Protein AF-A0A950CHY5-F1 (afdb_monomer_lite)

pLDDT: mean 83.85, std 11.51, range [49.84, 95.19]

Radius of gyration: 13.9 Å; chains: 1; bounding box: 35×32×32 Å

Structure (mmCIF, N/CA/C/O backbone):
data_AF-A0A950CHY5-F1
#
_entry.id   AF-A0A950CHY5-F1
#
l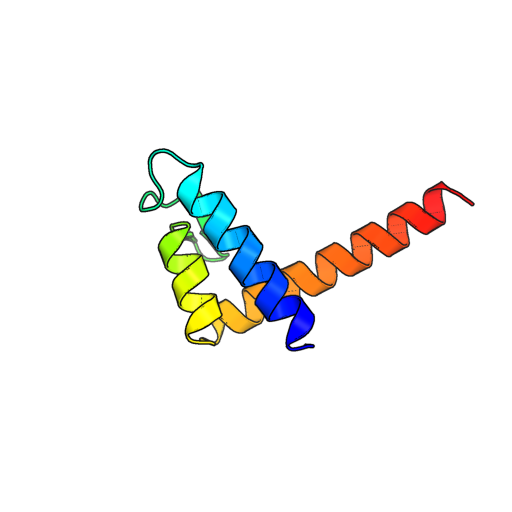oop_
_atom_site.group_PDB
_atom_site.id
_atom_site.type_symbol
_atom_site.label_atom_id
_atom_site.label_alt_id
_atom_site.label_comp_id
_atom_site.label_asym_id
_atom_site.label_entity_id
_atom_site.label_seq_id
_atom_site.pdbx_PDB_ins_code
_atom_site.Cartn_x
_atom_site.Cartn_y
_atom_site.Cartn_z
_atom_site.occupancy
_atom_site.B_iso_or_equiv
_atom_site.auth_seq_id
_atom_site.auth_comp_id
_atom_site.auth_asym_id
_atom_site.auth_atom_id
_atom_site.pdbx_PDB_model_num
ATOM 1 N N . MET A 1 1 ? 7.235 -3.931 -10.940 1.00 63.09 1 MET A N 1
ATOM 2 C CA . MET A 1 1 ? 7.546 -3.289 -9.653 1.00 63.09 1 MET A CA 1
ATOM 3 C C . MET A 1 1 ? 8.651 -4.079 -8.989 1.00 63.09 1 MET A C 1
ATOM 5 O O . MET A 1 1 ? 8.570 -5.300 -8.994 1.00 63.09 1 MET A O 1
ATOM 9 N N . SER A 1 2 ? 9.704 -3.419 -8.510 1.00 78.12 2 SER A N 1
ATOM 10 C CA 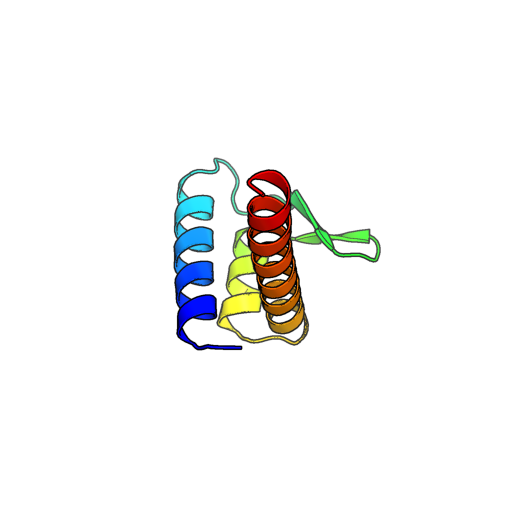. SER A 1 2 ? 10.787 -4.135 -7.823 1.00 78.12 2 SER A CA 1
ATOM 11 C C . SER A 1 2 ? 10.387 -4.469 -6.383 1.00 78.12 2 SER A C 1
ATOM 13 O O . SER A 1 2 ? 9.809 -3.624 -5.696 1.00 78.12 2 SER A O 1
ATOM 15 N N . ASP A 1 3 ? 10.754 -5.658 -5.896 1.00 85.06 3 ASP A N 1
ATOM 16 C CA . ASP A 1 3 ? 10.524 -6.062 -4.497 1.00 85.06 3 ASP A CA 1
ATOM 17 C C . ASP A 1 3 ? 11.131 -5.062 -3.505 1.00 85.06 3 ASP A C 1
ATOM 19 O O . ASP A 1 3 ? 10.596 -4.817 -2.425 1.00 85.06 3 ASP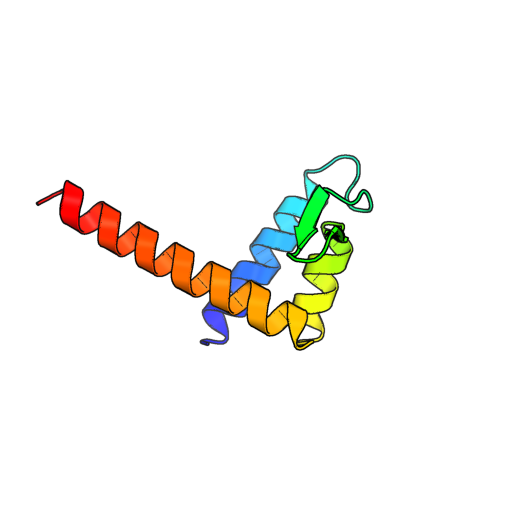 A O 1
ATOM 23 N N . ARG A 1 4 ? 12.226 -4.405 -3.906 1.00 87.06 4 ARG A N 1
ATOM 24 C CA . ARG A 1 4 ? 12.882 -3.356 -3.124 1.00 87.06 4 ARG A CA 1
ATOM 25 C C . ARG A 1 4 ? 11.967 -2.157 -2.867 1.00 87.06 4 ARG A C 1
ATOM 27 O O . ARG A 1 4 ? 11.946 -1.665 -1.741 1.00 87.06 4 ARG A O 1
ATOM 34 N N . PHE A 1 5 ? 11.232 -1.685 -3.878 1.00 86.69 5 PHE A N 1
ATOM 35 C CA . PHE A 1 5 ? 10.319 -0.550 -3.711 1.00 86.69 5 PHE A CA 1
ATOM 36 C C . PHE A 1 5 ? 9.139 -0.924 -2.814 1.00 86.69 5 PHE A C 1
ATOM 38 O O . PHE A 1 5 ? 8.830 -0.195 -1.875 1.00 86.69 5 PHE A O 1
ATOM 45 N N . LYS A 1 6 ? 8.538 -2.099 -3.045 1.00 87.69 6 LYS A N 1
ATOM 46 C CA . LYS A 1 6 ? 7.441 -2.609 -2.213 1.00 87.69 6 LYS A CA 1
ATOM 47 C C . LYS A 1 6 ? 7.857 -2.717 -0.743 1.00 87.69 6 LYS A C 1
ATOM 49 O O . LYS A 1 6 ? 7.152 -2.214 0.126 1.00 87.69 6 LYS A O 1
ATOM 54 N N . ASN A 1 7 ? 9.020 -3.305 -0.466 1.00 92.44 7 ASN A N 1
ATOM 55 C CA . ASN A 1 7 ? 9.528 -3.446 0.900 1.00 92.44 7 ASN A CA 1
ATOM 56 C C . ASN A 1 7 ? 9.796 -2.087 1.556 1.00 92.44 7 ASN A C 1
ATOM 58 O O . ASN A 1 7 ? 9.386 -1.872 2.692 1.00 92.44 7 ASN A O 1
ATOM 62 N N . ALA A 1 8 ? 10.414 -1.147 0.833 1.00 92.06 8 ALA A N 1
ATOM 63 C CA . ALA A 1 8 ? 10.616 0.211 1.334 1.00 92.06 8 ALA A CA 1
ATOM 64 C C . ALA A 1 8 ? 9.284 0.907 1.648 1.00 92.06 8 ALA A C 1
ATOM 66 O O . ALA A 1 8 ? 9.169 1.601 2.661 1.00 92.06 8 ALA A O 1
ATOM 67 N N . LEU A 1 9 ? 8.265 0.688 0.812 1.00 90.81 9 LEU A N 1
ATOM 68 C CA . LEU A 1 9 ? 6.946 1.242 1.050 1.00 90.81 9 LEU A CA 1
ATOM 69 C C . LEU A 1 9 ? 6.292 0.653 2.301 1.00 90.81 9 LEU A C 1
ATOM 71 O O . LEU A 1 9 ? 5.764 1.401 3.120 1.00 90.81 9 LEU A O 1
ATOM 75 N N . ILE A 1 10 ? 6.355 -0.667 2.470 1.00 93.50 10 ILE A N 1
ATOM 76 C CA . ILE A 1 10 ? 5.851 -1.353 3.665 1.00 93.50 10 ILE A CA 1
ATOM 77 C C . ILE A 1 10 ? 6.551 -0.819 4.918 1.00 93.50 10 ILE A C 1
ATOM 79 O O . ILE A 1 10 ? 5.875 -0.514 5.899 1.00 93.50 10 ILE A O 1
ATOM 83 N N . THR A 1 11 ? 7.876 -0.640 4.897 1.00 95.19 11 THR A N 1
ATOM 84 C CA . THR A 1 11 ? 8.610 -0.031 6.018 1.00 95.19 11 THR A CA 1
ATOM 85 C C . THR A 1 11 ? 8.052 1.350 6.356 1.00 95.19 11 THR A C 1
ATOM 87 O O . THR A 1 11 ? 7.729 1.610 7.511 1.00 95.19 11 THR A O 1
ATOM 90 N N . LYS A 1 12 ? 7.858 2.216 5.355 1.00 92.19 12 LYS A N 1
ATOM 91 C CA . LYS A 1 12 ? 7.340 3.573 5.580 1.00 92.19 12 LYS A CA 1
ATOM 92 C C . LYS A 1 12 ? 5.893 3.605 6.058 1.00 92.19 12 LYS A C 1
ATOM 94 O O . LYS A 1 12 ? 5.553 4.434 6.895 1.00 92.19 12 LYS A O 1
ATOM 99 N N . LEU A 1 13 ? 5.053 2.693 5.576 1.00 91.19 13 LEU A N 1
ATOM 100 C CA . LEU A 1 13 ? 3.683 2.549 6.066 1.00 91.19 13 LEU A CA 1
ATOM 101 C C . LEU A 1 13 ? 3.645 2.102 7.532 1.00 91.19 13 LEU A C 1
ATOM 103 O O . LEU A 1 13 ? 2.836 2.628 8.291 1.00 91.19 13 LEU A O 1
ATOM 107 N N . ASN A 1 14 ? 4.526 1.185 7.942 1.00 93.62 14 ASN A N 1
ATOM 108 C CA . ASN A 1 14 ? 4.636 0.777 9.344 1.00 93.62 14 ASN A CA 1
ATOM 109 C C . ASN A 1 14 ? 5.101 1.936 10.239 1.00 93.62 14 ASN A C 1
ATOM 111 O O . ASN A 1 14 ? 4.425 2.234 11.219 1.00 93.62 14 ASN A O 1
ATOM 115 N N . GLU A 1 15 ? 6.171 2.648 9.862 1.00 93.62 15 GLU A N 1
ATOM 116 C CA . GLU A 1 15 ? 6.634 3.844 10.592 1.00 93.62 15 GLU A CA 1
ATOM 117 C 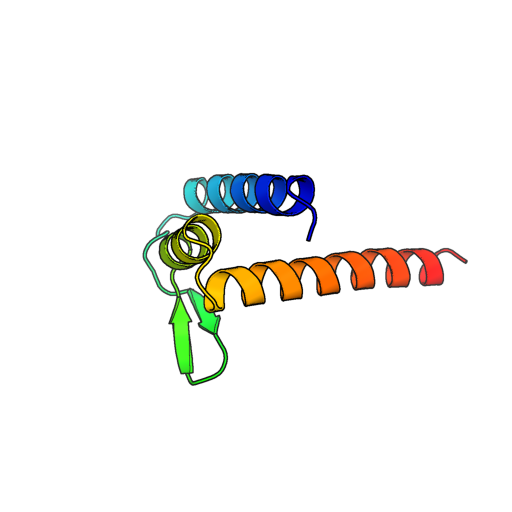C . GLU A 1 15 ? 5.513 4.890 10.731 1.00 93.62 15 GLU A C 1
ATOM 119 O O . GLU A 1 15 ? 5.321 5.502 11.781 1.00 93.62 15 GLU A O 1
ATOM 124 N N . TRP A 1 16 ? 4.729 5.096 9.671 1.00 88.81 16 TRP A N 1
ATOM 125 C CA . TRP A 1 16 ? 3.610 6.027 9.710 1.00 88.81 16 TRP A CA 1
ATOM 126 C C . TRP A 1 16 ? 2.500 5.568 10.664 1.00 88.81 16 TRP A C 1
ATOM 128 O O . TRP A 1 16 ? 2.009 6.367 11.456 1.00 88.81 16 TRP A O 1
ATOM 138 N N . ILE A 1 17 ? 2.137 4.284 10.643 1.00 91.62 17 ILE A N 1
ATOM 139 C CA . ILE A 1 17 ? 1.126 3.712 11.545 1.00 91.62 17 ILE A CA 1
ATOM 140 C C . ILE A 1 17 ? 1.531 3.856 13.015 1.00 91.62 17 ILE A C 1
ATOM 142 O O . ILE A 1 17 ? 0.671 4.110 13.855 1.00 91.62 17 ILE A O 1
ATOM 146 N N . GLU A 1 18 ? 2.820 3.731 13.328 1.00 92.31 18 GLU A N 1
ATOM 147 C CA . GLU A 1 18 ? 3.340 3.886 14.692 1.00 92.31 18 GLU A CA 1
ATOM 148 C C . GLU A 1 18 ? 3.301 5.337 15.200 1.00 92.31 18 GLU A C 1
ATOM 150 O O . GLU A 1 18 ? 3.296 5.566 16.408 1.00 92.31 18 GLU A O 1
ATOM 155 N N . THR A 1 19 ? 3.259 6.324 14.300 1.00 90.06 19 THR A N 1
ATOM 156 C CA . THR A 1 19 ? 3.346 7.753 14.656 1.00 90.06 19 THR A CA 1
ATOM 157 C C . THR A 1 19 ? 1.995 8.458 14.739 1.00 90.06 19 THR A C 1
ATOM 159 O O . THR A 1 19 ? 1.910 9.559 15.286 1.00 90.06 19 THR A O 1
ATOM 162 N N . ILE A 1 20 ? 0.926 7.849 14.222 1.00 87.44 20 ILE A N 1
ATOM 163 C CA . ILE A 1 20 ? -0.414 8.443 14.225 1.00 87.44 20 ILE A CA 1
ATOM 164 C C . ILE A 1 20 ? -1.256 7.965 15.419 1.00 87.44 20 ILE A C 1
ATOM 166 O O . ILE A 1 20 ? -1.249 6.781 15.749 1.00 87.44 20 ILE A O 1
ATOM 170 N N . PRO A 1 21 ? -2.045 8.855 16.051 1.00 86.00 21 PRO A N 1
ATOM 171 C CA . PRO A 1 21 ? -2.821 8.508 17.243 1.00 86.00 21 PRO A CA 1
ATOM 172 C C . PRO A 1 21 ? -4.011 7.576 16.960 1.00 86.00 21 PRO A C 1
ATOM 174 O O . PRO A 1 21 ? -4.443 6.854 17.853 1.00 86.00 21 PRO A O 1
ATOM 177 N N . GLU A 1 22 ? -4.545 7.573 15.733 1.00 87.94 22 GLU A N 1
ATOM 178 C CA . GLU A 1 22 ? -5.725 6.784 15.348 1.00 87.94 22 GLU A CA 1
ATOM 179 C C . GLU A 1 22 ? -5.488 6.036 14.014 1.00 87.94 22 GLU A C 1
ATOM 181 O O . GLU A 1 22 ? -6.066 6.402 12.988 1.00 87.94 22 GLU A O 1
ATOM 186 N N . PRO A 1 23 ? -4.650 4.980 13.978 1.00 86.94 23 PRO A N 1
ATOM 187 C CA . PRO A 1 23 ? -4.290 4.271 12.741 1.00 86.94 23 PRO A CA 1
ATOM 188 C C . PRO A 1 23 ? -5.429 3.467 12.102 1.00 86.94 23 PRO A C 1
ATOM 190 O O . PRO A 1 23 ? -5.303 2.987 10.974 1.00 86.94 23 PRO A O 1
ATOM 193 N N . ASP A 1 24 ? -6.542 3.330 12.814 1.00 89.38 24 ASP A N 1
ATOM 194 C CA . ASP A 1 24 ? -7.758 2.662 12.359 1.00 89.38 24 ASP A CA 1
ATOM 195 C C . ASP A 1 24 ? -8.814 3.648 11.844 1.00 89.38 24 ASP A C 1
ATOM 197 O O . ASP A 1 24 ? -9.811 3.244 11.245 1.00 89.38 24 ASP A O 1
ATOM 201 N N . LYS A 1 25 ? -8.582 4.956 12.006 1.00 89.06 25 LYS A N 1
ATOM 202 C CA . LYS A 1 25 ? -9.475 5.986 11.488 1.00 89.06 25 LYS A CA 1
ATOM 203 C C . LYS A 1 25 ? -9.278 6.146 9.979 1.00 89.06 25 LYS A C 1
ATOM 205 O O . LYS A 1 25 ? -8.145 6.332 9.529 1.00 89.06 25 LYS A O 1
ATOM 210 N N . PRO A 1 26 ? -10.354 6.109 9.177 1.00 85.75 26 PRO A N 1
ATOM 211 C CA . PRO A 1 26 ? -10.251 6.353 7.747 1.00 85.75 26 PRO A CA 1
ATOM 212 C C . PRO A 1 26 ? -9.783 7.782 7.471 1.00 85.75 26 PRO A C 1
ATOM 214 O O . PRO A 1 26 ? -10.414 8.739 7.920 1.00 85.75 26 PRO A O 1
ATOM 217 N N . ILE A 1 27 ? -8.684 7.929 6.728 1.00 78.69 27 ILE A N 1
ATOM 218 C CA . ILE A 1 27 ? -8.089 9.244 6.425 1.00 78.69 27 ILE A CA 1
ATOM 219 C C . ILE A 1 27 ? -7.695 9.421 4.961 1.00 78.69 27 ILE A C 1
ATOM 221 O O . ILE A 1 27 ? -7.520 10.553 4.518 1.00 78.69 27 ILE A O 1
ATOM 225 N N . ILE A 1 28 ? -7.594 8.340 4.185 1.00 72.12 28 ILE A N 1
ATOM 226 C CA . ILE A 1 28 ? -7.263 8.420 2.761 1.00 72.12 28 ILE A CA 1
ATOM 227 C C . ILE A 1 28 ? -8.500 8.069 1.948 1.00 72.12 28 ILE A C 1
ATOM 229 O O . ILE A 1 28 ? -9.023 6.961 2.041 1.00 72.12 28 ILE A O 1
ATOM 233 N N . GLY A 1 29 ? -8.959 9.016 1.134 1.00 70.50 29 GLY A N 1
ATOM 234 C CA . GLY A 1 29 ? -9.976 8.757 0.124 1.00 70.50 29 GLY A CA 1
ATOM 235 C C . GLY A 1 29 ? -9.381 7.952 -1.027 1.00 70.50 29 GLY A C 1
ATOM 236 O O . GLY A 1 29 ? -8.422 8.389 -1.661 1.00 70.50 29 GLY A O 1
ATOM 237 N N . ILE A 1 30 ? -9.965 6.794 -1.316 1.00 65.81 30 ILE A N 1
ATOM 238 C CA . ILE A 1 30 ? -9.770 6.108 -2.591 1.00 65.81 30 ILE A CA 1
ATOM 239 C C . ILE A 1 30 ? -10.903 6.548 -3.526 1.00 65.81 30 ILE A C 1
ATOM 241 O O . ILE A 1 30 ? -12.047 6.721 -3.100 1.00 65.81 30 ILE A O 1
ATOM 245 N N . GLY A 1 31 ? -10.586 6.811 -4.797 1.00 56.75 31 GLY A N 1
ATOM 246 C CA . GLY A 1 31 ? -11.583 7.251 -5.778 1.00 56.75 31 GLY A CA 1
ATOM 247 C C . GLY A 1 31 ? -12.826 6.349 -5.754 1.00 56.75 31 GLY A C 1
ATOM 248 O O . GLY A 1 31 ? -12.695 5.129 -5.716 1.00 56.75 31 GLY A O 1
ATOM 249 N N . GLY A 1 32 ? -14.020 6.951 -5.737 1.00 61.91 32 GLY A N 1
ATOM 250 C CA . GLY A 1 32 ? -15.292 6.229 -5.571 1.00 61.91 32 GLY A CA 1
ATOM 251 C C . GLY A 1 32 ? -15.999 6.437 -4.225 1.00 61.91 32 GLY A C 1
ATOM 252 O O . GLY A 1 32 ? -17.005 5.786 -3.971 1.00 61.91 32 GLY A O 1
ATOM 253 N N . GLY A 1 33 ? -15.516 7.347 -3.371 1.00 63.47 33 GLY A N 1
ATOM 254 C CA . GLY A 1 33 ? -16.204 7.744 -2.133 1.00 63.47 33 GLY A CA 1
ATOM 255 C C . GLY A 1 33 ? -15.930 6.842 -0.927 1.00 63.47 33 GLY A C 1
ATOM 256 O O . GLY A 1 33 ? -16.496 7.063 0.139 1.00 63.47 33 GLY A O 1
ATOM 257 N N . SER A 1 34 ? -15.052 5.850 -1.069 1.00 73.25 34 SER A N 1
ATOM 258 C CA . SER A 1 34 ? -14.589 5.028 0.048 1.00 73.25 34 SER A CA 1
ATOM 259 C C . SER A 1 34 ? -13.342 5.640 0.679 1.00 73.25 34 SER A C 1
ATOM 261 O O . SER A 1 34 ? -12.464 6.159 -0.011 1.00 73.25 34 SER A O 1
ATOM 263 N N . THR A 1 35 ? -13.251 5.571 2.001 1.00 83.56 35 THR A N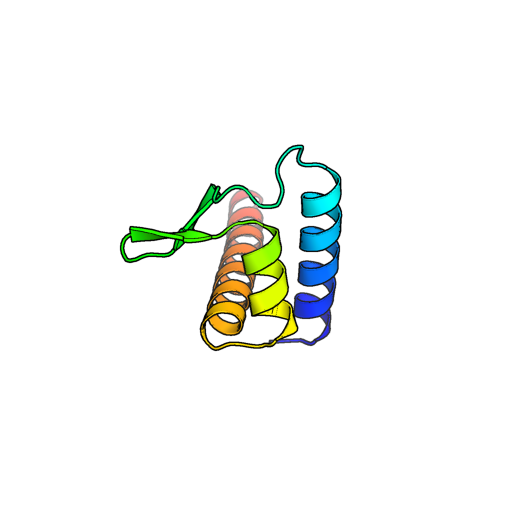 1
ATOM 264 C CA . THR A 1 35 ? -12.064 5.968 2.757 1.00 83.56 35 THR A CA 1
ATOM 265 C C . THR A 1 35 ? -11.416 4.736 3.371 1.00 83.56 35 THR A C 1
ATOM 267 O O . THR A 1 35 ? -12.105 3.819 3.814 1.00 83.56 35 THR A O 1
ATOM 270 N N . LEU A 1 36 ? -10.085 4.703 3.374 1.00 87.94 36 LEU A N 1
ATOM 271 C CA . LEU A 1 36 ? -9.301 3.661 4.024 1.00 87.94 36 LEU A CA 1
ATOM 272 C C . LEU A 1 36 ? -8.553 4.221 5.224 1.00 87.94 36 LEU A C 1
ATOM 274 O O . LEU A 1 36 ? -8.070 5.363 5.213 1.00 87.94 36 LEU A O 1
ATOM 278 N N . SER A 1 37 ? -8.434 3.386 6.250 1.00 91.94 37 SER A N 1
ATOM 279 C CA . SER A 1 37 ? -7.499 3.611 7.338 1.00 91.94 37 SER A CA 1
ATOM 280 C C . SER A 1 37 ? -6.067 3.231 6.930 1.00 91.94 37 SER A C 1
ATOM 282 O O . SER A 1 37 ? -5.856 2.422 6.019 1.00 91.94 37 SER A O 1
ATOM 284 N N . PRO A 1 38 ? -5.059 3.777 7.618 1.00 90.94 38 PRO A N 1
ATOM 285 C CA . PRO A 1 38 ? -3.655 3.420 7.439 1.00 90.94 38 PRO A CA 1
ATOM 286 C C . PRO A 1 38 ? -3.392 1.921 7.565 1.00 90.94 38 PRO A C 1
ATOM 288 O O . PRO A 1 38 ? -2.698 1.356 6.717 1.00 90.94 38 PRO A O 1
ATOM 291 N N . ARG A 1 39 ? -4.008 1.245 8.548 1.00 91.81 39 ARG A N 1
ATOM 292 C CA . ARG A 1 39 ? -3.897 -0.219 8.668 1.00 91.81 39 ARG A CA 1
ATOM 293 C C . ARG A 1 39 ? -4.497 -0.952 7.477 1.00 91.81 39 ARG A C 1
ATOM 295 O O . ARG A 1 39 ? -3.887 -1.898 6.990 1.00 91.81 39 ARG A O 1
ATOM 302 N N . GLN A 1 40 ? -5.653 -0.510 6.982 1.00 92.94 40 GLN A N 1
ATOM 303 C CA . GLN A 1 40 ? -6.280 -1.125 5.811 1.00 92.94 40 GLN A CA 1
ATOM 304 C C . GLN A 1 40 ? -5.406 -0.975 4.563 1.00 92.94 40 GLN A C 1
ATOM 306 O O . GLN A 1 40 ? -5.286 -1.912 3.779 1.00 92.94 40 GLN A O 1
ATOM 311 N N . ILE A 1 41 ? -4.744 0.171 4.392 1.00 91.50 41 ILE A N 1
ATOM 312 C CA . ILE A 1 41 ? -3.802 0.385 3.286 1.00 91.50 41 ILE A CA 1
ATOM 313 C C . ILE A 1 41 ? -2.617 -0.568 3.394 1.00 91.50 41 ILE A C 1
ATOM 315 O O . ILE A 1 41 ? -2.307 -1.256 2.422 1.00 91.50 41 ILE A O 1
ATOM 319 N N . LEU A 1 42 ? -1.981 -0.640 4.568 1.00 93.50 42 LEU A N 1
ATOM 320 C CA . LEU A 1 42 ? -0.874 -1.566 4.801 1.00 93.50 42 LEU A CA 1
ATOM 321 C C . LEU A 1 42 ? -1.298 -3.012 4.522 1.00 93.50 42 LEU A C 1
ATOM 323 O O . LEU A 1 42 ? -0.571 -3.741 3.852 1.00 93.50 42 LEU A O 1
ATOM 327 N N . GLN A 1 43 ? -2.485 -3.408 4.981 1.00 94.31 43 GLN A N 1
ATOM 328 C CA . GLN A 1 43 ? -3.023 -4.738 4.731 1.00 94.31 43 GLN A CA 1
ATOM 329 C C . GLN A 1 43 ? -3.205 -5.001 3.231 1.00 94.31 43 GLN A C 1
ATOM 331 O O . GLN A 1 43 ? -2.689 -5.991 2.724 1.00 94.31 43 GLN A O 1
ATOM 336 N N . HIS A 1 44 ? -3.845 -4.090 2.492 1.00 93.62 44 HIS A N 1
ATOM 337 C CA . HIS A 1 44 ? -4.021 -4.235 1.046 1.00 93.62 44 HIS A CA 1
ATOM 338 C C . HIS A 1 44 ? -2.692 -4.383 0.292 1.00 93.62 44 HIS A C 1
ATOM 340 O O . HIS A 1 44 ? -2.643 -5.144 -0.679 1.00 93.62 44 HIS A O 1
ATOM 346 N N . VAL A 1 45 ? -1.650 -3.658 0.720 1.00 92.81 45 VAL A N 1
ATOM 347 C CA . VAL A 1 45 ? -0.292 -3.710 0.152 1.00 92.81 45 VAL A CA 1
ATOM 348 C C . VAL A 1 45 ? 0.419 -5.024 0.498 1.00 92.81 45 VAL A C 1
ATOM 350 O O . VAL A 1 45 ? 1.049 -5.614 -0.382 1.00 92.81 45 VAL A O 1
ATOM 353 N N . ASN A 1 46 ? 0.307 -5.502 1.741 1.00 93.50 46 ASN A N 1
ATOM 354 C CA . ASN A 1 46 ? 0.883 -6.780 2.173 1.00 93.50 46 ASN A CA 1
ATOM 355 C C . ASN A 1 46 ? 0.239 -7.967 1.451 1.00 93.50 46 ASN A C 1
ATOM 357 O O . ASN A 1 46 ? 0.955 -8.809 0.913 1.00 93.50 46 ASN A O 1
ATOM 361 N N . ASP A 1 47 ? -1.092 -7.976 1.377 1.00 94.75 47 ASP A N 1
ATOM 362 C CA . ASP A 1 47 ? -1.896 -9.048 0.779 1.00 94.75 47 ASP A CA 1
ATOM 363 C C . ASP A 1 47 ? -1.878 -9.023 -0.761 1.00 94.75 47 ASP A C 1
ATOM 365 O O . ASP A 1 47 ? -2.533 -9.838 -1.408 1.00 94.75 47 ASP A O 1
ATOM 369 N N . GLU A 1 48 ? -1.181 -8.056 -1.369 1.00 92.12 48 GLU A N 1
ATOM 370 C CA . GLU A 1 48 ? -1.087 -7.874 -2.824 1.00 92.12 48 GLU A CA 1
ATOM 371 C C . GLU A 1 48 ? -2.443 -7.839 -3.537 1.00 92.12 48 GLU A C 1
ATOM 373 O O . GLU A 1 48 ? -2.569 -8.216 -4.705 1.00 92.12 48 GLU A O 1
ATOM 378 N N . THR A 1 49 ? -3.471 -7.346 -2.848 1.00 94.31 49 THR A N 1
ATOM 379 C CA . THR A 1 49 ? -4.800 -7.184 -3.441 1.00 94.31 49 THR A CA 1
ATOM 380 C C . THR A 1 49 ? -4.731 -6.278 -4.678 1.00 94.31 49 THR A C 1
ATOM 382 O O . THR A 1 49 ? -3.847 -5.418 -4.763 1.00 94.31 49 THR A O 1
ATOM 385 N N . PRO A 1 50 ? -5.695 -6.358 -5.615 1.00 92.75 50 PRO A N 1
ATOM 386 C CA . PRO A 1 50 ? -5.726 -5.459 -6.771 1.00 92.75 50 PRO A CA 1
ATOM 387 C C . PRO A 1 50 ? -5.667 -3.972 -6.392 1.00 92.75 50 PRO A C 1
ATOM 389 O O . PRO A 1 50 ? -5.078 -3.166 -7.110 1.00 92.75 50 PRO A O 1
ATOM 392 N N . LEU A 1 51 ? -6.252 -3.602 -5.248 1.00 89.19 51 LEU A N 1
ATOM 393 C CA . LEU A 1 51 ? -6.162 -2.250 -4.705 1.00 89.19 51 LEU A CA 1
ATOM 394 C C . LEU A 1 51 ? -4.754 -1.928 -4.194 1.00 89.19 51 LEU A C 1
ATOM 396 O O . LEU A 1 51 ? -4.209 -0.890 -4.558 1.00 89.19 51 LEU A O 1
ATOM 400 N N . GLY A 1 52 ? -4.148 -2.821 -3.409 1.00 90.62 52 GLY A N 1
ATOM 401 C CA . GLY A 1 52 ? -2.776 -2.665 -2.924 1.00 90.62 52 GLY A CA 1
ATOM 402 C C . GLY A 1 52 ? -1.771 -2.502 -4.057 1.00 90.62 52 GLY A C 1
ATOM 403 O O . GLY A 1 52 ? -0.995 -1.554 -4.052 1.00 90.62 52 GLY A O 1
ATOM 404 N N . GLN A 1 53 ? -1.857 -3.346 -5.087 1.00 91.44 53 GLN A N 1
ATOM 405 C CA . GLN A 1 53 ? -0.991 -3.256 -6.266 1.00 91.44 53 GLN A CA 1
ATOM 406 C C . GLN A 1 53 ? -1.148 -1.918 -7.004 1.00 91.44 53 GLN A C 1
ATOM 408 O O . GLN A 1 53 ? -0.153 -1.315 -7.407 1.00 91.44 53 GLN A O 1
ATOM 413 N N . ARG A 1 54 ? -2.386 -1.420 -7.150 1.00 89.69 54 ARG A N 1
ATOM 414 C CA . ARG A 1 54 ? -2.654 -0.095 -7.737 1.00 89.69 54 ARG A CA 1
ATOM 415 C C . ARG A 1 54 ? -2.087 1.036 -6.883 1.00 89.69 54 ARG A C 1
ATOM 417 O O . ARG A 1 54 ? -1.491 1.951 -7.437 1.00 89.69 54 ARG A O 1
ATOM 424 N N . LEU A 1 55 ? -2.249 0.975 -5.560 1.00 87.50 55 LEU A N 1
ATOM 425 C CA . LEU A 1 55 ? -1.700 1.972 -4.636 1.00 87.50 55 LEU A CA 1
ATOM 426 C C . LEU A 1 55 ? -0.174 2.020 -4.725 1.00 87.50 55 LEU A C 1
ATOM 428 O O . LEU A 1 55 ? 0.391 3.094 -4.917 1.00 87.50 55 LEU A O 1
ATOM 432 N N . THR A 1 56 ? 0.488 0.863 -4.658 1.00 89.62 56 THR A N 1
ATOM 433 C CA . THR A 1 56 ? 1.949 0.794 -4.748 1.00 89.62 56 THR A CA 1
ATOM 434 C C . THR A 1 56 ? 2.446 1.306 -6.098 1.00 89.62 56 THR A C 1
ATOM 436 O O . THR A 1 56 ? 3.372 2.112 -6.121 1.00 89.62 56 THR A O 1
ATOM 439 N N . LYS A 1 57 ? 1.797 0.928 -7.208 1.00 90.00 57 LYS A N 1
ATOM 440 C CA . LYS A 1 57 ? 2.154 1.434 -8.539 1.00 90.00 57 LYS A CA 1
ATOM 441 C C . LYS A 1 57 ? 1.969 2.949 -8.657 1.00 90.00 57 LYS A C 1
ATOM 443 O O . LYS A 1 57 ? 2.868 3.625 -9.139 1.00 90.00 57 LYS A O 1
ATOM 448 N N . ASN A 1 58 ? 0.842 3.490 -8.201 1.00 87.81 58 ASN A N 1
ATOM 449 C CA . ASN A 1 58 ? 0.598 4.932 -8.264 1.00 87.81 58 ASN A CA 1
ATOM 450 C C . ASN A 1 58 ? 1.648 5.715 -7.466 1.00 87.81 58 ASN A C 1
ATOM 452 O O . ASN A 1 58 ? 2.094 6.773 -7.897 1.00 87.81 58 ASN A O 1
ATOM 456 N N . TRP A 1 59 ? 2.055 5.203 -6.305 1.00 88.44 59 TRP A N 1
ATOM 457 C CA . TRP A 1 59 ? 3.091 5.836 -5.493 1.00 88.44 59 TRP A CA 1
ATOM 458 C C . TRP A 1 59 ? 4.495 5.677 -6.089 1.00 88.44 59 TRP A C 1
ATOM 460 O O . TRP A 1 59 ? 5.297 6.599 -5.971 1.00 88.44 59 TRP A O 1
ATOM 470 N N . GLU A 1 60 ? 4.786 4.561 -6.764 1.00 89.25 60 GLU A N 1
ATOM 471 C CA . GLU A 1 60 ? 6.006 4.387 -7.568 1.00 89.25 60 GLU A CA 1
ATOM 472 C C . GLU A 1 60 ? 6.064 5.429 -8.694 1.00 89.25 60 GLU A C 1
ATOM 474 O O . GLU A 1 60 ? 7.053 6.153 -8.815 1.00 89.25 60 GLU A O 1
ATOM 479 N N . ASP A 1 61 ? 4.976 5.563 -9.456 1.00 88.00 61 ASP A N 1
ATOM 480 C CA . ASP A 1 61 ? 4.871 6.504 -10.573 1.00 88.00 61 ASP A CA 1
ATOM 481 C C . ASP A 1 61 ? 5.034 7.964 -10.084 1.00 88.00 61 ASP A C 1
ATOM 483 O O . ASP A 1 61 ? 5.828 8.717 -10.651 1.00 88.00 61 ASP A O 1
ATOM 487 N N . LEU A 1 62 ? 4.383 8.346 -8.973 1.00 87.00 62 LEU A N 1
ATOM 488 C CA . LEU A 1 62 ? 4.530 9.676 -8.354 1.00 87.00 62 LEU A CA 1
ATOM 489 C C . LEU A 1 62 ? 5.950 9.946 -7.834 1.00 87.00 62 LEU A C 1
ATOM 491 O O . LEU A 1 62 ? 6.456 11.063 -7.958 1.00 87.00 62 LEU A O 1
ATOM 495 N N . ALA A 1 63 ? 6.611 8.945 -7.246 1.00 84.75 63 ALA A N 1
ATOM 496 C CA . ALA A 1 63 ? 7.984 9.091 -6.769 1.00 84.75 63 ALA A CA 1
ATOM 497 C C . ALA A 1 63 ? 8.958 9.319 -7.936 1.00 84.75 63 ALA A C 1
ATOM 499 O O . ALA A 1 63 ? 9.837 10.180 -7.852 1.00 84.75 63 ALA A O 1
ATOM 500 N N . ILE A 1 64 ? 8.783 8.581 -9.037 1.00 85.56 64 ILE A N 1
ATOM 501 C CA . ILE A 1 64 ? 9.572 8.753 -10.261 1.00 85.56 64 ILE A CA 1
ATOM 502 C C . ILE A 1 64 ? 9.339 10.145 -10.849 1.00 85.56 64 ILE A C 1
ATOM 504 O O . ILE A 1 64 ? 10.306 10.850 -11.139 1.00 85.56 64 ILE A O 1
ATOM 508 N N . GLU A 1 65 ? 8.079 10.563 -10.982 1.00 85.00 65 GLU A N 1
ATOM 509 C CA . GLU A 1 65 ? 7.725 11.893 -11.479 1.00 85.00 65 GLU A CA 1
ATOM 510 C C . GLU A 1 65 ? 8.377 12.997 -10.637 1.00 85.00 65 GLU A C 1
ATOM 512 O O . GLU A 1 65 ? 8.976 13.922 -11.187 1.00 85.00 65 GLU A O 1
ATOM 517 N N . HIS A 1 66 ? 8.332 12.884 -9.306 1.00 80.88 66 HIS A N 1
ATOM 518 C CA . HIS A 1 66 ? 8.952 13.862 -8.417 1.00 80.88 66 HIS A CA 1
ATOM 519 C C . HIS A 1 66 ? 10.468 13.962 -8.638 1.00 80.88 66 HIS A C 1
ATOM 521 O O . HIS A 1 66 ? 10.995 15.064 -8.775 1.00 80.88 66 HIS A O 1
ATOM 527 N N . ILE A 1 67 ? 11.170 12.829 -8.743 1.00 78.25 67 ILE A N 1
ATOM 528 C CA . ILE A 1 67 ? 12.619 12.805 -9.002 1.00 78.25 67 ILE A CA 1
ATOM 529 C C . ILE A 1 67 ? 12.949 13.433 -10.361 1.00 78.25 67 ILE A C 1
ATOM 531 O O . ILE A 1 67 ? 13.912 14.194 -10.473 1.00 78.25 67 ILE A O 1
ATOM 535 N N . LEU A 1 68 ? 12.173 13.122 -11.401 1.00 73.94 68 LEU A N 1
ATOM 536 C CA . LEU A 1 68 ? 12.385 13.673 -12.740 1.00 73.94 68 LEU A CA 1
ATOM 537 C C . LEU A 1 68 ? 12.126 15.184 -12.773 1.00 73.94 68 LEU A C 1
ATOM 539 O O . LEU A 1 68 ? 12.942 15.930 -13.311 1.00 73.94 68 LEU A O 1
ATOM 543 N N . ASN A 1 69 ? 11.052 15.648 -12.136 1.00 72.69 69 ASN A N 1
ATOM 544 C CA . 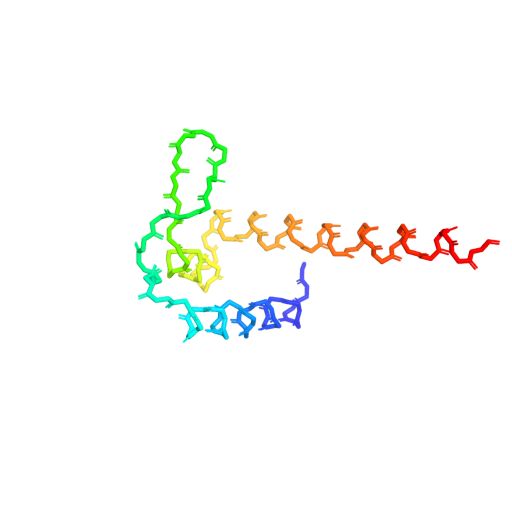ASN A 1 69 ? 10.719 17.069 -12.059 1.00 72.69 69 ASN A CA 1
ATOM 545 C C . ASN A 1 69 ? 11.730 17.872 -11.227 1.00 72.69 69 ASN A C 1
ATOM 547 O O . ASN A 1 69 ? 12.007 19.025 -11.558 1.00 72.69 69 ASN A O 1
ATOM 551 N N . VAL A 1 70 ? 12.309 17.284 -10.174 1.00 64.88 70 VAL A N 1
ATOM 552 C CA . VAL A 1 70 ? 13.401 17.911 -9.409 1.00 64.88 70 VAL A CA 1
ATOM 553 C C . VAL A 1 70 ? 14.639 18.089 -10.289 1.00 64.88 70 VAL A C 1
ATOM 555 O O . VAL A 1 70 ? 15.178 19.189 -10.351 1.00 64.88 70 VAL A O 1
ATOM 558 N N . LYS A 1 71 ? 15.032 17.064 -11.057 1.00 60.69 71 LYS A N 1
ATOM 559 C CA . LYS A 1 71 ? 16.195 17.147 -11.960 1.00 60.69 71 LYS A CA 1
ATOM 560 C C . LYS A 1 71 ? 16.055 18.223 -13.040 1.00 60.69 71 LYS A C 1
ATOM 562 O O . LYS A 1 71 ? 17.044 18.852 -13.396 1.00 60.69 71 LYS A O 1
ATOM 567 N N . VAL A 1 72 ? 14.841 18.454 -13.543 1.00 58.28 72 VAL A N 1
ATOM 568 C CA . VAL A 1 72 ? 14.569 19.504 -14.541 1.00 58.28 72 VAL A CA 1
ATOM 569 C C . VAL A 1 72 ? 14.664 20.910 -13.941 1.00 58.28 72 VAL A C 1
ATOM 571 O O . VAL A 1 72 ? 15.051 21.833 -14.643 1.00 58.28 72 VAL A O 1
ATOM 574 N N . LYS A 1 73 ? 14.337 21.096 -12.656 1.00 57.34 73 LYS A N 1
ATOM 575 C CA . LYS A 1 73 ? 14.438 22.408 -11.991 1.00 57.34 73 LYS A CA 1
ATOM 576 C C . LYS A 1 73 ? 15.866 22.800 -11.598 1.00 57.34 73 LYS A C 1
ATOM 578 O O . LYS A 1 73 ? 16.104 23.977 -11.355 1.00 57.34 73 LYS A O 1
ATOM 583 N N . GLU A 1 74 ? 16.781 21.839 -11.503 1.00 55.62 74 GLU A N 1
ATOM 584 C CA . GLU A 1 74 ? 18.199 22.071 -11.182 1.00 55.62 74 GLU A CA 1
ATOM 585 C C . GLU A 1 74 ? 19.094 22.238 -12.429 1.00 55.62 74 GLU A C 1
ATOM 587 O O . GLU A 1 74 ? 20.306 22.397 -12.283 1.00 55.62 74 GLU A O 1
ATOM 592 N N . SER A 1 75 ? 18.514 22.196 -13.638 1.00 49.84 75 SER A N 1
ATOM 593 C CA . SER A 1 75 ? 19.198 22.377 -14.933 1.00 49.84 75 SER A CA 1
ATOM 594 C C . SER A 1 75 ? 18.913 23.753 -15.531 1.00 49.84 75 SER A C 1
ATOM 596 O O . SER A 1 75 ? 19.839 24.316 -16.155 1.00 49.84 75 SER A O 1
#

Sequence (75 aa):
MSDRFKNALITKLNEWIETIPEPDKPIIGIGGGSTLSPRQILQHVNDETPLGQRLTKNWEDLAIEHILNVKVKES

Foldseek 3Di:
DDPVLLVVVLVVLVVVCVPDPCQQDFDDDDPPRDTGGSVRQSVCLVVVPPVNVVVSVVVVVVVVVVVVVVVVVVD

Secondary structure (DSSP, 8-state):
--HHHHHHHHHHHHHHHHH-S-TTS--EEETTTEEE-HHHHHHHHHTT-HHHHHHHHHHHHHHHHHHHHHHHHT-